Protein AF-A0A2D6T9D4-F1 (afdb_monomer_lite)

Structure (mmCIF, N/CA/C/O backbone):
data_AF-A0A2D6T9D4-F1
#
_entry.id   AF-A0A2D6T9D4-F1
#
loop_
_atom_site.group_PDB
_atom_site.id
_atom_site.type_symbol
_atom_site.label_atom_id
_atom_site.label_alt_id
_atom_site.label_comp_id
_atom_site.label_asym_id
_atom_site.label_entity_id
_atom_site.label_seq_id
_atom_site.pdbx_PDB_ins_code
_atom_site.Cartn_x
_atom_site.Cartn_y
_atom_site.Cartn_z
_atom_site.occupancy
_atom_site.B_iso_or_equiv
_atom_site.auth_seq_id
_atom_site.auth_comp_id
_atom_site.auth_asym_id
_atom_site.auth_atom_id
_atom_site.pdbx_PDB_model_num
ATOM 1 N N . MET A 1 1 ? -4.055 -11.720 -21.965 1.00 39.94 1 MET A N 1
ATOM 2 C CA . MET A 1 1 ? -4.634 -11.383 -20.647 1.00 39.94 1 MET A CA 1
ATOM 3 C C . MET A 1 1 ? -3.486 -11.481 -19.661 1.00 39.94 1 MET A C 1
ATOM 5 O O . MET A 1 1 ? -3.333 -12.483 -18.990 1.00 39.94 1 MET A O 1
ATOM 9 N N . GLU A 1 2 ? -2.597 -10.492 -19.689 1.00 48.72 2 GLU A N 1
ATOM 10 C CA . GLU A 1 2 ? -1.319 -10.517 -18.974 1.00 48.72 2 GLU A CA 1
ATOM 11 C C . GLU A 1 2 ? -1.080 -9.108 -18.451 1.00 48.72 2 GLU A C 1
ATOM 13 O O . GLU A 1 2 ? -0.862 -8.179 -19.226 1.00 48.72 2 GLU A O 1
ATOM 18 N N . ARG A 1 3 ? -1.234 -8.923 -17.141 1.00 44.19 3 ARG A N 1
ATOM 19 C CA . ARG A 1 3 ? -0.894 -7.670 -16.457 1.00 44.19 3 ARG A CA 1
ATOM 20 C C . ARG A 1 3 ? -0.229 -7.960 -15.116 1.00 44.19 3 ARG A C 1
ATOM 22 O O . ARG A 1 3 ? -0.555 -7.346 -14.112 1.00 44.19 3 ARG A O 1
ATOM 29 N N . PHE A 1 4 ? 0.717 -8.890 -15.111 1.00 50.53 4 PHE A N 1
ATOM 30 C CA . PHE A 1 4 ? 1.759 -8.912 -14.092 1.00 50.53 4 PHE A CA 1
ATOM 31 C C . PHE A 1 4 ? 3.015 -8.387 -14.772 1.00 50.53 4 PHE A C 1
ATOM 33 O O . PHE A 1 4 ? 3.823 -9.143 -15.300 1.00 50.53 4 PHE A O 1
ATOM 40 N N . PHE A 1 5 ? 3.116 -7.058 -14.861 1.00 49.47 5 PHE A N 1
ATOM 41 C CA . PHE A 1 5 ? 4.353 -6.414 -15.279 1.00 49.47 5 PHE A CA 1
ATOM 42 C C . PHE A 1 5 ? 5.396 -6.725 -14.210 1.00 49.47 5 PHE A C 1
ATOM 44 O O . PHE A 1 5 ? 5.443 -6.079 -13.163 1.00 49.47 5 PHE A O 1
ATOM 51 N N . ALA A 1 6 ? 6.219 -7.732 -14.488 1.00 47.97 6 ALA A N 1
ATOM 52 C CA . ALA A 1 6 ? 7.544 -7.865 -13.920 1.00 47.97 6 ALA A CA 1
ATOM 53 C C . ALA A 1 6 ? 8.369 -6.659 -14.396 1.00 47.97 6 ALA A C 1
ATOM 55 O O . ALA A 1 6 ? 9.161 -6.742 -15.331 1.00 47.97 6 ALA A O 1
ATOM 56 N N . LEU A 1 7 ? 8.128 -5.495 -13.789 1.00 43.00 7 LEU A N 1
ATOM 57 C CA . LEU A 1 7 ? 9.093 -4.409 -13.792 1.00 43.00 7 LEU A CA 1
ATOM 58 C C . LEU A 1 7 ? 10.202 -4.838 -12.840 1.00 43.00 7 LEU 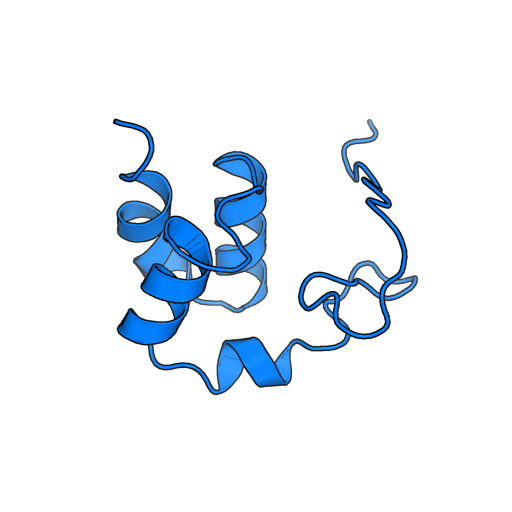A C 1
ATOM 60 O O . LEU A 1 7 ? 10.235 -4.455 -11.675 1.00 43.00 7 LEU A O 1
ATOM 64 N N . SER A 1 8 ? 11.088 -5.685 -13.351 1.00 47.59 8 SER A N 1
ATOM 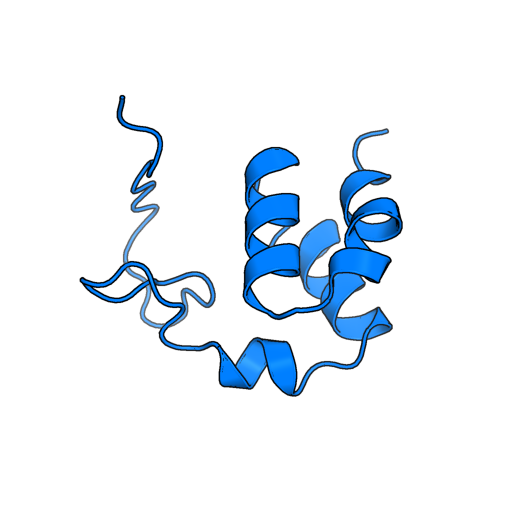65 C CA . SER A 1 8 ? 12.388 -5.953 -12.758 1.00 47.59 8 SER A CA 1
ATOM 66 C C . SER A 1 8 ? 13.229 -4.680 -12.884 1.00 47.59 8 SER A C 1
ATOM 68 O O . SER A 1 8 ? 14.114 -4.593 -13.732 1.00 47.59 8 SER A O 1
ATOM 70 N N . ILE A 1 9 ? 12.921 -3.656 -12.085 1.00 49.94 9 ILE A N 1
ATOM 71 C CA . ILE A 1 9 ? 13.857 -2.564 -11.822 1.00 49.94 9 ILE A CA 1
ATOM 72 C C . ILE A 1 9 ? 14.858 -3.156 -10.837 1.00 49.94 9 ILE A C 1
ATOM 74 O O . ILE A 1 9 ? 14.616 -3.147 -9.641 1.00 49.94 9 ILE A O 1
ATOM 78 N N . GLU A 1 10 ? 15.896 -3.775 -11.397 1.00 40.03 10 GLU A N 1
ATOM 79 C CA . GLU A 1 10 ? 17.105 -4.275 -10.741 1.00 40.03 10 GLU A CA 1
ATOM 80 C C . GLU A 1 10 ? 16.893 -4.979 -9.399 1.00 40.03 10 GLU A C 1
ATOM 82 O O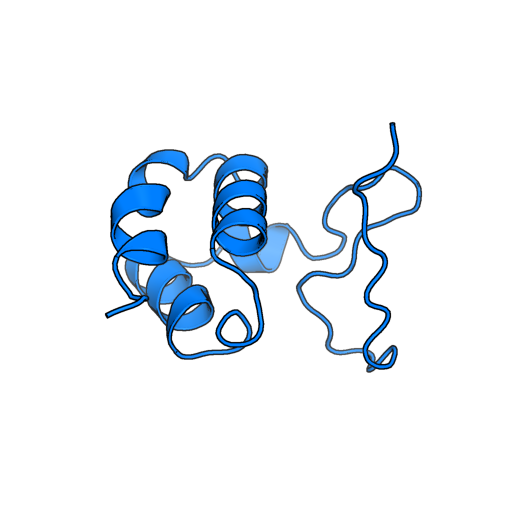 . GLU A 1 10 ? 16.670 -4.345 -8.372 1.00 40.03 10 GLU A O 1
ATOM 87 N N . GLY A 1 11 ? 17.067 -6.306 -9.408 1.00 45.47 11 GLY A N 1
ATOM 88 C CA . GLY A 1 11 ? 17.163 -7.175 -8.235 1.00 45.47 11 GLY A CA 1
ATOM 89 C C . GLY A 1 11 ? 18.255 -6.754 -7.250 1.00 45.47 11 GLY A C 1
ATOM 90 O O . GLY A 1 11 ? 19.258 -7.436 -7.060 1.00 45.47 11 GLY A O 1
ATOM 91 N N . SER A 1 12 ? 18.031 -5.639 -6.575 1.00 45.91 12 SER A N 1
ATOM 92 C CA . SER A 1 12 ? 18.680 -5.270 -5.346 1.00 45.91 12 SER A CA 1
ATOM 93 C C . SER A 1 12 ? 18.066 -6.169 -4.290 1.00 45.91 12 SER A C 1
ATOM 95 O O . SER A 1 12 ? 16.844 -6.250 -4.162 1.00 45.91 12 SER A O 1
ATOM 97 N N . SER A 1 13 ? 18.903 -6.815 -3.487 1.00 53.66 13 SER A N 1
ATOM 98 C CA . SER A 1 13 ? 18.523 -7.661 -2.346 1.00 53.66 13 SER A CA 1
ATOM 99 C C . SER A 1 13 ? 17.648 -6.944 -1.287 1.00 53.66 13 SER A C 1
ATOM 101 O O . SER A 1 13 ? 17.418 -7.465 -0.200 1.00 53.66 13 SER A O 1
ATOM 103 N N . ASN A 1 14 ? 17.152 -5.738 -1.574 1.00 60.97 14 ASN A N 1
ATOM 104 C CA . ASN A 1 14 ? 16.293 -4.915 -0.742 1.00 60.97 14 ASN A CA 1
ATOM 105 C C . ASN A 1 14 ? 14.914 -4.600 -1.360 1.00 60.97 14 ASN A C 1
ATOM 107 O O . ASN A 1 14 ? 14.184 -3.799 -0.782 1.00 60.97 14 ASN A O 1
ATOM 111 N N . ASP A 1 15 ? 14.532 -5.203 -2.494 1.00 74.19 15 ASP A N 1
ATOM 112 C CA . ASP A 1 15 ? 13.190 -4.988 -3.044 1.00 74.19 15 ASP A CA 1
ATOM 113 C C . ASP A 1 15 ? 12.118 -5.612 -2.129 1.00 74.19 15 ASP A C 1
ATOM 115 O O . ASP A 1 15 ? 12.065 -6.826 -1.909 1.00 74.19 15 ASP A O 1
ATOM 119 N N . LEU A 1 16 ? 11.292 -4.754 -1.525 1.00 82.00 16 LEU A N 1
ATOM 120 C CA . LEU A 1 16 ? 10.245 -5.147 -0.577 1.00 82.00 16 LEU A CA 1
ATOM 121 C C . LEU A 1 16 ? 8.938 -5.549 -1.278 1.00 82.00 16 LEU A C 1
ATOM 123 O O . LEU A 1 16 ? 8.062 -6.134 -0.635 1.00 82.00 16 LEU A O 1
ATOM 127 N N . PHE A 1 17 ? 8.816 -5.285 -2.581 1.00 82.56 17 PHE A N 1
ATOM 128 C CA . PHE A 1 17 ? 7.670 -5.669 -3.407 1.00 82.56 17 PHE A CA 1
ATOM 129 C C . PHE A 1 17 ? 7.896 -6.986 -4.154 1.00 82.56 17 PHE A C 1
ATOM 131 O O . PHE A 1 17 ? 6.987 -7.449 -4.848 1.00 82.56 17 PHE A O 1
ATOM 138 N N . LEU A 1 18 ? 9.070 -7.605 -3.987 1.00 83.25 18 LEU A N 1
ATOM 139 C CA . LEU A 1 18 ? 9.435 -8.857 -4.631 1.00 83.25 18 LEU A CA 1
ATOM 140 C C . LEU A 1 18 ? 8.396 -9.946 -4.346 1.00 83.25 18 LEU A C 1
ATOM 142 O O . LEU A 1 18 ? 8.041 -10.226 -3.192 1.00 83.25 18 LEU A O 1
ATOM 146 N N . ARG A 1 19 ? 7.926 -10.568 -5.428 1.00 83.25 19 ARG A N 1
ATOM 147 C CA . ARG A 1 19 ? 6.969 -11.671 -5.397 1.00 83.25 19 ARG A CA 1
ATOM 148 C C . ARG A 1 19 ? 7.657 -12.986 -5.756 1.00 83.25 19 ARG A C 1
ATOM 150 O O . ARG A 1 19 ? 8.580 -13.005 -6.564 1.00 83.25 19 ARG A O 1
ATOM 157 N N . ASP A 1 20 ? 7.212 -14.061 -5.121 1.00 80.31 20 ASP A N 1
ATOM 158 C CA . ASP A 1 20 ? 7.631 -15.431 -5.408 1.00 80.31 20 ASP A CA 1
ATOM 159 C C . ASP A 1 20 ? 7.043 -15.919 -6.748 1.00 80.31 20 ASP A C 1
ATOM 161 O O . ASP A 1 20 ? 6.204 -15.238 -7.343 1.00 80.31 20 ASP A O 1
ATOM 165 N N . GLY A 1 21 ? 7.434 -17.110 -7.211 1.00 75.75 21 GLY A N 1
A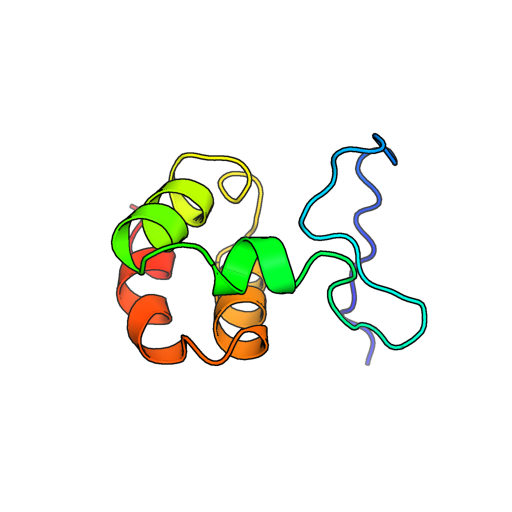TOM 166 C CA . GLY A 1 21 ? 6.892 -17.737 -8.421 1.00 75.75 21 GLY A CA 1
ATOM 167 C C . GLY A 1 21 ? 5.367 -17.928 -8.415 1.00 75.75 21 GLY A C 1
ATOM 168 O O . GLY A 1 21 ? 4.765 -17.966 -9.484 1.00 75.75 21 GLY A O 1
ATOM 169 N N . ASP A 1 22 ? 4.730 -17.970 -7.238 1.00 78.25 22 ASP A N 1
ATOM 170 C CA . ASP A 1 22 ? 3.260 -17.996 -7.077 1.00 78.25 22 ASP A CA 1
ATOM 171 C C . ASP A 1 22 ? 2.612 -16.590 -7.088 1.00 78.25 22 ASP A C 1
ATOM 173 O O . ASP A 1 22 ? 1.414 -16.435 -6.869 1.00 78.25 22 ASP A O 1
ATOM 177 N N . GLY A 1 23 ? 3.396 -15.525 -7.280 1.00 74.06 23 GLY A N 1
ATOM 178 C CA . GLY A 1 23 ? 2.911 -14.144 -7.244 1.00 74.06 23 GLY A CA 1
ATOM 179 C C . GLY A 1 23 ? 2.673 -13.593 -5.832 1.00 74.06 23 GLY A C 1
ATOM 180 O O . GLY A 1 23 ? 2.075 -12.527 -5.686 1.00 74.06 23 GLY A O 1
ATOM 181 N N . ARG A 1 24 ? 3.150 -14.263 -4.777 1.00 78.31 24 ARG A N 1
ATOM 182 C CA . ARG A 1 24 ? 3.012 -13.819 -3.374 1.00 78.31 24 ARG A CA 1
ATOM 183 C C . ARG A 1 24 ? 4.160 -12.924 -2.944 1.00 78.31 24 ARG A C 1
ATOM 185 O O . ARG A 1 24 ? 5.301 -13.233 -3.254 1.00 78.31 24 ARG A O 1
ATOM 192 N N . LEU A 1 25 ? 3.889 -11.879 -2.162 1.00 84.88 25 LEU A N 1
ATOM 193 C CA . LEU A 1 25 ? 4.944 -11.058 -1.556 1.00 84.88 25 LEU A CA 1
ATOM 194 C C . LEU A 1 25 ? 5.880 -11.915 -0.687 1.00 84.88 25 LEU A C 1
ATOM 196 O O . LEU A 1 25 ? 5.456 -12.460 0.332 1.00 84.88 25 LEU A O 1
ATOM 200 N N . ILE A 1 26 ? 7.165 -11.976 -1.047 1.00 85.62 26 ILE A N 1
ATOM 201 C CA . ILE A 1 26 ? 8.187 -12.720 -0.288 1.00 85.62 26 ILE A CA 1
ATOM 202 C C . ILE A 1 26 ? 8.387 -12.076 1.086 1.00 85.62 26 ILE A C 1
ATOM 204 O O . ILE A 1 26 ? 8.512 -12.753 2.103 1.00 85.62 26 ILE A O 1
ATOM 208 N N . ARG A 1 27 ? 8.356 -10.741 1.135 1.00 85.25 27 ARG A N 1
ATOM 209 C CA . ARG A 1 27 ? 8.538 -9.948 2.358 1.00 85.25 27 ARG A CA 1
ATOM 210 C C . ARG A 1 27 ? 7.222 -9.420 2.914 1.00 85.25 27 ARG A C 1
ATOM 212 O O . ARG A 1 27 ? 7.167 -8.323 3.455 1.00 85.25 27 ARG A O 1
ATOM 219 N N . ARG A 1 28 ? 6.147 -10.209 2.817 1.00 87.25 28 ARG A N 1
ATOM 220 C CA . ARG A 1 28 ? 4.815 -9.810 3.302 1.00 87.25 28 ARG A CA 1
ATOM 221 C C . ARG A 1 28 ? 4.807 -9.403 4.779 1.00 87.25 28 ARG A C 1
ATOM 223 O O . ARG A 1 28 ? 4.136 -8.442 5.130 1.00 87.25 28 ARG A O 1
ATOM 230 N N . ASN A 1 29 ? 5.577 -10.095 5.622 1.00 87.69 29 ASN A N 1
ATOM 231 C CA . ASN A 1 29 ? 5.647 -9.802 7.058 1.00 87.69 29 ASN A CA 1
ATOM 232 C C . ASN A 1 29 ? 6.123 -8.377 7.354 1.00 87.69 29 ASN A C 1
ATOM 234 O O . ASN A 1 29 ? 5.602 -7.768 8.275 1.00 87.69 29 ASN A O 1
ATOM 238 N N . TYR A 1 30 ? 7.044 -7.829 6.551 1.00 88.38 30 TYR A N 1
ATOM 239 C CA . TYR A 1 30 ? 7.482 -6.440 6.701 1.00 88.38 30 TYR A CA 1
ATOM 240 C C . TYR A 1 30 ? 6.288 -5.483 6.623 1.00 88.38 30 TYR A C 1
ATOM 242 O O . TYR A 1 30 ? 6.112 -4.642 7.491 1.00 88.38 30 TYR A O 1
ATOM 250 N N . TRP A 1 31 ? 5.427 -5.665 5.622 1.00 89.94 31 TRP A N 1
ATOM 251 C CA . TRP A 1 31 ? 4.251 -4.825 5.399 1.00 89.94 31 TRP A CA 1
ATOM 252 C C . TRP A 1 31 ? 3.150 -5.028 6.439 1.00 89.94 31 TRP A C 1
ATOM 254 O O . TRP A 1 31 ? 2.462 -4.077 6.790 1.00 89.94 31 TRP A O 1
ATOM 264 N N . LEU A 1 32 ? 2.978 -6.261 6.924 1.00 89.00 32 LEU A N 1
ATOM 265 C CA . LEU A 1 32 ? 1.982 -6.589 7.948 1.00 89.00 32 LEU A CA 1
ATOM 266 C C . LEU A 1 32 ? 2.357 -6.064 9.339 1.00 89.00 32 LEU A C 1
ATOM 268 O O . LEU A 1 32 ? 1.457 -5.827 10.143 1.00 89.00 32 LEU A O 1
ATOM 272 N N . ASP A 1 33 ? 3.653 -5.904 9.611 1.00 92.25 33 ASP A N 1
ATOM 273 C CA . ASP A 1 33 ? 4.175 -5.364 10.870 1.00 92.25 33 ASP A CA 1
ATOM 274 C C . ASP A 1 33 ? 4.069 -3.830 10.937 1.00 92.25 33 ASP A C 1
ATOM 276 O O . ASP A 1 33 ? 4.004 -3.243 12.018 1.00 92.25 33 ASP A O 1
ATOM 280 N N . LEU A 1 34 ? 3.987 -3.158 9.781 1.00 91.62 34 LEU A N 1
ATOM 281 C CA . LEU A 1 34 ? 3.784 -1.714 9.732 1.00 91.62 34 LEU A CA 1
ATOM 282 C C . LEU A 1 34 ? 2.397 -1.330 10.257 1.00 91.62 34 LEU A C 1
ATOM 284 O O . LEU A 1 34 ? 1.372 -1.925 9.922 1.00 91.62 34 LEU A O 1
ATOM 288 N N . THR A 1 35 ? 2.364 -0.247 11.031 1.00 94.12 35 THR A N 1
ATOM 289 C CA . THR A 1 35 ? 1.118 0.450 11.353 1.00 94.12 35 THR A CA 1
ATOM 290 C C . THR A 1 35 ? 0.543 1.098 10.097 1.00 94.12 35 THR A C 1
ATOM 292 O O . THR A 1 35 ? 1.284 1.437 9.172 1.00 94.12 35 THR A O 1
ATOM 295 N N . ASP A 1 36 ? -0.766 1.342 10.084 1.00 92.44 36 ASP A N 1
ATOM 296 C CA . ASP A 1 36 ? -1.462 1.911 8.924 1.00 92.44 36 ASP A CA 1
ATOM 297 C C . ASP A 1 36 ? -0.819 3.221 8.438 1.00 92.44 36 ASP A C 1
ATOM 299 O O . ASP A 1 36 ? -0.539 3.388 7.253 1.00 92.44 36 ASP A O 1
ATOM 303 N N . ARG A 1 37 ? -0.449 4.106 9.373 1.00 92.06 37 ARG A N 1
ATOM 304 C CA . ARG A 1 37 ? 0.248 5.363 9.065 1.00 92.06 37 ARG A CA 1
ATOM 305 C C . ARG A 1 37 ? 1.622 5.137 8.427 1.00 92.06 37 ARG A C 1
ATOM 307 O O . ARG A 1 37 ? 1.978 5.826 7.473 1.00 92.06 37 ARG A O 1
ATOM 314 N N . SER A 1 38 ? 2.411 4.206 8.961 1.00 92.19 38 SER A N 1
ATOM 315 C CA . SER A 1 38 ? 3.739 3.893 8.420 1.00 92.19 38 SER A CA 1
ATOM 316 C C . SER A 1 38 ? 3.641 3.238 7.046 1.00 92.19 38 SER A C 1
ATOM 318 O O . SER A 1 38 ? 4.438 3.547 6.166 1.00 92.19 38 SER A O 1
ATOM 320 N N . LEU A 1 39 ? 2.643 2.376 6.846 1.00 91.88 39 LEU A N 1
ATOM 321 C CA . LEU A 1 39 ? 2.351 1.735 5.570 1.00 91.88 39 LEU A CA 1
ATOM 322 C C . LEU A 1 39 ? 1.970 2.766 4.504 1.00 91.88 39 LEU A C 1
ATOM 324 O O . LEU A 1 39 ? 2.506 2.732 3.395 1.00 91.88 39 LEU A O 1
ATOM 328 N N . VAL A 1 40 ? 1.100 3.716 4.849 1.00 91.50 40 VAL A N 1
ATOM 329 C CA . VAL A 1 40 ? 0.711 4.812 3.957 1.00 91.50 40 VAL A CA 1
ATOM 330 C C . VAL A 1 40 ? 1.935 5.633 3.571 1.00 91.50 40 VAL A C 1
ATOM 332 O O . VAL A 1 40 ? 2.218 5.751 2.383 1.00 91.50 40 VAL A O 1
ATOM 335 N N . LEU A 1 41 ? 2.728 6.099 4.542 1.00 90.75 41 LEU A N 1
ATOM 336 C CA . LEU A 1 41 ? 3.950 6.870 4.276 1.00 90.75 41 LEU A CA 1
ATOM 337 C C . LEU A 1 41 ? 4.964 6.098 3.424 1.00 90.75 41 LEU A C 1
ATOM 339 O O . LEU A 1 41 ? 5.533 6.654 2.486 1.00 90.75 41 LEU A O 1
ATOM 343 N N . ALA A 1 42 ? 5.179 4.812 3.708 1.00 89.88 42 ALA A N 1
ATOM 344 C CA . ALA A 1 42 ? 6.072 3.968 2.921 1.00 89.88 42 ALA A CA 1
ATOM 345 C C . ALA A 1 42 ? 5.590 3.819 1.469 1.00 89.88 42 ALA A C 1
ATOM 347 O O . ALA A 1 42 ? 6.417 3.731 0.559 1.00 89.88 42 ALA A O 1
ATOM 348 N N . THR A 1 43 ? 4.273 3.828 1.246 1.00 88.75 43 THR A N 1
ATOM 349 C CA . THR A 1 43 ? 3.663 3.627 -0.073 1.00 88.75 43 THR A CA 1
ATOM 350 C C . THR A 1 43 ? 3.524 4.925 -0.874 1.00 88.75 43 THR A C 1
ATOM 352 O O . THR A 1 43 ? 3.649 4.898 -2.096 1.00 88.75 43 THR A O 1
ATOM 355 N N . THR A 1 44 ? 3.293 6.066 -0.225 1.00 89.00 44 THR A N 1
ATOM 356 C CA . THR A 1 44 ? 3.132 7.371 -0.893 1.00 89.00 44 THR A CA 1
ATOM 357 C C . THR A 1 44 ? 4.458 8.118 -1.022 1.00 89.00 44 THR A C 1
ATOM 359 O O . THR A 1 44 ? 4.824 8.555 -2.111 1.00 89.00 44 THR A O 1
ATOM 362 N N . GLN A 1 45 ? 5.232 8.186 0.061 1.00 85.50 45 GLN A N 1
ATOM 363 C CA . GLN A 1 45 ? 6.441 9.012 0.156 1.00 85.50 45 GLN A CA 1
ATOM 364 C C . GLN A 1 45 ? 7.741 8.198 0.159 1.00 85.50 45 GLN A C 1
ATOM 366 O O . GLN A 1 45 ? 8.802 8.731 -0.162 1.00 85.50 45 GLN A O 1
ATOM 371 N N . GLY A 1 46 ? 7.673 6.919 0.526 1.00 85.44 46 GLY A N 1
ATOM 372 C CA . GLY A 1 46 ? 8.824 6.029 0.627 1.00 85.44 46 GLY A CA 1
ATOM 373 C C . GLY A 1 46 ? 9.047 5.172 -0.617 1.00 85.44 46 GLY A C 1
ATOM 374 O O . GLY A 1 46 ? 8.959 5.621 -1.760 1.00 85.44 46 GLY A O 1
ATOM 375 N N . ILE A 1 47 ? 9.337 3.895 -0.381 1.00 84.12 47 ILE A N 1
ATOM 376 C CA . ILE A 1 47 ? 9.661 2.919 -1.427 1.00 84.12 47 ILE A CA 1
ATOM 377 C C . ILE A 1 47 ? 8.527 2.677 -2.433 1.00 84.12 47 ILE A C 1
ATOM 379 O O . ILE A 1 47 ? 8.799 2.294 -3.564 1.00 84.12 47 ILE A O 1
ATOM 383 N N . GLY A 1 48 ? 7.266 2.921 -2.064 1.00 84.00 48 GLY A N 1
ATOM 384 C CA . GLY A 1 48 ? 6.123 2.779 -2.968 1.00 84.00 48 GLY A CA 1
ATOM 385 C C . GLY A 1 48 ? 5.870 3.995 -3.860 1.00 84.00 48 GLY A C 1
ATOM 386 O O . GLY A 1 48 ? 4.999 3.928 -4.724 1.00 84.00 48 GLY A O 1
ATOM 387 N N . ARG A 1 49 ? 6.633 5.089 -3.713 1.00 84.38 49 ARG A N 1
ATOM 388 C CA . ARG A 1 49 ? 6.463 6.310 -4.520 1.00 84.38 49 ARG A CA 1
ATOM 389 C C . ARG A 1 49 ? 6.621 6.059 -6.022 1.00 84.38 49 ARG A C 1
ATOM 391 O O . ARG A 1 49 ? 6.003 6.743 -6.829 1.00 84.38 49 ARG A O 1
ATOM 398 N N . VAL A 1 50 ? 7.439 5.075 -6.393 1.00 83.50 50 VAL A N 1
ATOM 399 C CA . VAL A 1 50 ? 7.671 4.673 -7.791 1.00 83.50 50 VAL A CA 1
ATOM 400 C C . VAL A 1 50 ? 6.539 3.820 -8.374 1.00 83.50 50 VAL A C 1
ATOM 402 O O . VAL A 1 50 ? 6.517 3.574 -9.577 1.00 83.50 50 VAL A O 1
ATOM 405 N N . LEU A 1 51 ? 5.607 3.352 -7.540 1.00 85.19 51 LEU A N 1
ATOM 406 C CA . LEU A 1 51 ? 4.487 2.526 -7.970 1.00 85.19 51 LEU A CA 1
ATOM 407 C C . LEU A 1 51 ? 3.350 3.388 -8.516 1.00 85.19 51 LEU A C 1
ATOM 409 O O . LEU A 1 51 ? 2.988 4.422 -7.956 1.00 85.19 51 LEU A O 1
ATOM 413 N N . THR A 1 52 ? 2.719 2.902 -9.578 1.00 87.19 52 THR A N 1
ATOM 414 C CA . THR A 1 52 ? 1.461 3.464 -10.081 1.00 87.19 52 THR A CA 1
ATOM 415 C C . THR A 1 52 ? 0.326 3.262 -9.077 1.00 87.19 52 THR A C 1
ATOM 417 O O . THR A 1 52 ? 0.346 2.322 -8.281 1.00 87.19 52 THR A O 1
ATOM 420 N N . ILE A 1 53 ? -0.723 4.084 -9.161 1.00 87.38 53 ILE A N 1
ATOM 421 C CA . ILE A 1 53 ? -1.933 3.964 -8.327 1.00 87.38 53 ILE A CA 1
ATOM 422 C C . ILE A 1 53 ? -2.495 2.532 -8.357 1.00 87.38 53 ILE A C 1
ATOM 424 O O . ILE A 1 53 ? -2.820 1.963 -7.318 1.00 87.38 53 ILE A O 1
ATOM 428 N N . ALA A 1 54 ? -2.541 1.907 -9.538 1.00 88.06 54 ALA A N 1
ATOM 429 C CA . ALA A 1 54 ? -3.012 0.531 -9.692 1.00 88.06 54 ALA A CA 1
ATOM 430 C C . ALA A 1 54 ? -2.129 -0.486 -8.943 1.00 88.06 54 ALA A C 1
ATOM 432 O O . ALA A 1 54 ? -2.652 -1.403 -8.312 1.00 88.06 54 ALA A O 1
ATOM 433 N N . GLN A 1 55 ? -0.802 -0.316 -8.974 1.00 86.88 55 GLN A N 1
ATOM 434 C CA . GLN A 1 55 ? 0.136 -1.171 -8.237 1.00 86.88 55 GLN A CA 1
ATOM 435 C C . GLN A 1 55 ? 0.041 -0.956 -6.726 1.00 86.88 55 GLN A C 1
ATOM 437 O O . GLN A 1 55 ? 0.026 -1.933 -5.979 1.00 86.88 55 GLN A O 1
ATOM 442 N N . LYS A 1 56 ? -0.071 0.301 -6.278 1.00 88.38 56 LYS A N 1
ATOM 443 C CA . LYS A 1 56 ? -0.292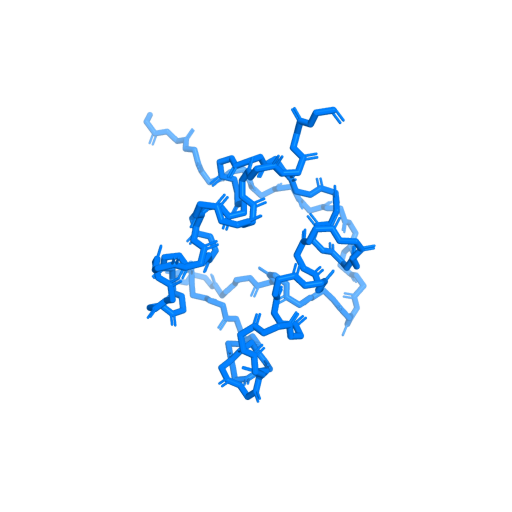 0.641 -4.867 1.00 88.38 56 LYS A CA 1
ATOM 444 C C . LYS A 1 56 ? -1.575 -0.015 -4.357 1.00 88.38 56 LYS A C 1
ATOM 446 O O . LYS A 1 56 ? -1.546 -0.727 -3.359 1.00 88.38 56 LYS A O 1
ATOM 451 N N . ARG A 1 57 ? -2.679 0.137 -5.093 1.00 89.81 57 ARG A N 1
ATOM 452 C CA . ARG A 1 57 ? -3.968 -0.483 -4.773 1.00 89.81 57 ARG A CA 1
ATOM 453 C C . ARG A 1 57 ? -3.858 -2.004 -4.671 1.00 89.81 57 ARG A C 1
ATOM 455 O O . ARG A 1 57 ? -4.157 -2.554 -3.618 1.00 89.81 57 ARG A O 1
ATOM 462 N N . ALA A 1 58 ? -3.322 -2.663 -5.698 1.00 88.88 58 ALA A N 1
ATOM 463 C CA . ALA A 1 58 ? -3.135 -4.114 -5.686 1.00 88.88 58 ALA A CA 1
ATOM 464 C C . ALA A 1 58 ? -2.265 -4.595 -4.507 1.00 88.88 58 ALA A C 1
ATOM 466 O O . ALA A 1 58 ? -2.535 -5.643 -3.927 1.00 88.88 58 ALA A O 1
ATOM 467 N N . HIS A 1 59 ? -1.236 -3.833 -4.124 1.00 88.75 59 HIS A N 1
ATOM 468 C CA . HIS A 1 59 ? -0.390 -4.146 -2.972 1.00 88.75 59 HIS A CA 1
ATOM 469 C C . HIS A 1 59 ? -1.148 -4.052 -1.638 1.00 88.75 59 HIS A C 1
ATOM 471 O O . HIS A 1 59 ? -1.079 -4.974 -0.829 1.00 88.75 59 HIS A O 1
ATOM 477 N N . ILE A 1 60 ? -1.904 -2.975 -1.421 1.00 91.50 60 ILE A N 1
ATOM 478 C CA . ILE A 1 60 ? -2.702 -2.769 -0.204 1.00 91.50 60 ILE A CA 1
ATOM 479 C C . ILE A 1 60 ? -3.808 -3.831 -0.069 1.00 91.50 60 ILE A C 1
ATOM 481 O O . ILE A 1 60 ? -4.102 -4.305 1.035 1.00 91.50 60 ILE A O 1
ATOM 485 N N . GLU A 1 61 ? -4.397 -4.249 -1.190 1.00 90.00 61 GLU A N 1
ATOM 486 C CA . GLU A 1 61 ? -5.365 -5.347 -1.221 1.00 90.00 61 GLU A CA 1
ATOM 487 C C . GLU A 1 61 ? -4.723 -6.697 -0.865 1.00 90.00 61 GLU A C 1
ATOM 489 O O . GLU A 1 61 ? -5.282 -7.446 -0.062 1.00 90.00 61 GLU A O 1
ATOM 494 N N . ASP A 1 62 ? -3.515 -6.973 -1.363 1.00 87.94 62 ASP A N 1
ATOM 495 C CA . ASP A 1 62 ? -2.755 -8.198 -1.072 1.00 87.94 62 ASP A CA 1
ATOM 496 C C . ASP A 1 62 ? -2.509 -8.388 0.436 1.00 87.94 62 ASP A C 1
ATOM 498 O O . ASP A 1 62 ? -2.697 -9.474 0.995 1.00 87.94 62 ASP A O 1
ATOM 502 N N . ILE A 1 63 ? -2.182 -7.311 1.151 1.00 90.56 63 ILE A N 1
ATOM 503 C CA . ILE A 1 63 ? -1.951 -7.333 2.605 1.00 90.56 63 ILE A CA 1
ATOM 504 C C . ILE A 1 63 ? -3.234 -7.180 3.439 1.00 90.56 63 ILE A C 1
ATOM 506 O O . ILE A 1 63 ? -3.154 -7.021 4.654 1.00 90.56 63 ILE A O 1
ATOM 510 N N . ASN A 1 64 ? -4.419 -7.287 2.819 1.00 90.62 64 ASN A N 1
ATOM 511 C CA . ASN A 1 64 ? -5.725 -7.180 3.489 1.00 90.62 64 ASN A CA 1
ATOM 512 C C . ASN A 1 64 ? -5.909 -5.846 4.247 1.00 90.62 64 ASN A C 1
ATOM 514 O O . ASN A 1 64 ? -6.526 -5.791 5.312 1.00 90.62 64 ASN A O 1
ATOM 518 N N . ARG A 1 65 ? -5.383 -4.745 3.697 1.00 92.06 65 ARG A N 1
ATOM 519 C CA . ARG A 1 65 ? -5.500 -3.383 4.255 1.00 92.06 65 ARG A CA 1
ATOM 520 C C . ARG A 1 65 ? -6.297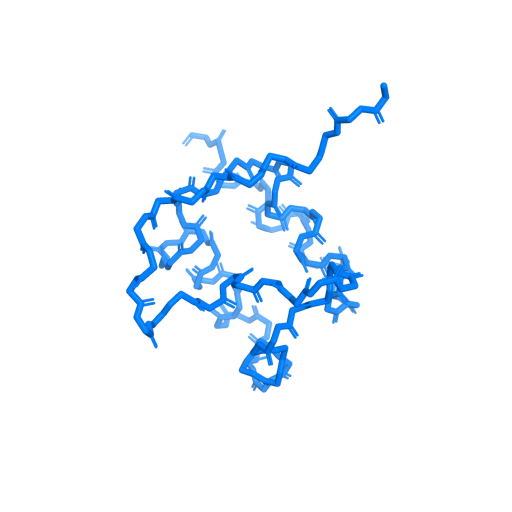 -2.456 3.339 1.00 92.06 65 ARG A C 1
ATOM 522 O O . ARG A 1 65 ? -6.036 -1.264 3.266 1.00 92.06 65 ARG A O 1
ATOM 529 N N . GLN A 1 66 ? -7.304 -2.996 2.654 1.00 92.19 66 GLN A N 1
ATOM 530 C CA . GLN A 1 66 ? -8.086 -2.303 1.617 1.00 92.19 66 GLN A CA 1
ATOM 531 C C . GLN A 1 66 ? -8.664 -0.948 2.061 1.00 92.19 66 GLN A C 1
ATOM 533 O O . GLN A 1 66 ? -8.826 -0.054 1.235 1.00 92.19 66 GLN A O 1
ATOM 538 N N . HIS A 1 67 ? -8.930 -0.775 3.359 1.00 92.12 67 HIS A N 1
ATOM 539 C CA . HIS A 1 67 ? -9.402 0.483 3.939 1.00 92.12 67 HIS A CA 1
ATOM 540 C C . HIS A 1 67 ? -8.411 1.653 3.777 1.00 92.12 67 HIS A C 1
ATOM 542 O O . HIS A 1 67 ? -8.836 2.801 3.797 1.00 92.12 67 HIS A O 1
ATOM 548 N N . LEU A 1 68 ? -7.119 1.383 3.556 1.00 91.94 68 LEU A N 1
ATOM 549 C CA . LEU A 1 68 ? -6.087 2.397 3.298 1.00 91.94 68 LEU A CA 1
ATOM 550 C C . LEU A 1 68 ? -5.943 2.745 1.816 1.00 91.94 68 LEU A C 1
ATOM 552 O O . LEU A 1 68 ? -5.164 3.626 1.464 1.00 91.94 68 LEU A O 1
ATOM 556 N N . CYS A 1 69 ? -6.664 2.056 0.926 1.00 90.50 69 CYS A N 1
ATOM 557 C CA . CYS A 1 69 ? -6.550 2.291 -0.509 1.00 90.50 69 CYS A CA 1
ATOM 558 C C . CYS A 1 69 ? -6.901 3.737 -0.880 1.00 90.50 69 CYS A C 1
ATOM 560 O O . CYS A 1 69 ? -6.275 4.281 -1.785 1.00 90.50 69 CYS A O 1
ATOM 562 N N . ASP A 1 70 ? -7.886 4.333 -0.205 1.00 89.56 70 ASP A N 1
ATOM 563 C CA . ASP A 1 70 ? -8.296 5.719 -0.443 1.00 89.56 70 ASP A CA 1
ATOM 564 C C . ASP A 1 70 ? -7.152 6.687 -0.113 1.00 89.56 70 ASP A C 1
ATOM 566 O O . ASP A 1 70 ? -6.710 7.440 -0.974 1.00 89.56 70 ASP A O 1
ATOM 570 N N . GLU A 1 71 ? -6.565 6.550 1.078 1.00 89.81 71 GLU A N 1
ATOM 571 C CA . GLU A 1 71 ? -5.460 7.393 1.544 1.00 89.81 71 GLU A CA 1
ATOM 572 C C . GLU A 1 71 ? -4.188 7.220 0.697 1.00 89.81 71 GLU A C 1
ATOM 574 O O . GLU A 1 71 ? -3.514 8.190 0.358 1.00 89.81 71 GLU A O 1
ATOM 579 N N . VAL A 1 72 ? -3.878 5.989 0.283 1.00 87.94 72 VAL A N 1
ATOM 580 C CA . VAL A 1 72 ? -2.704 5.687 -0.548 1.00 87.94 72 VAL A CA 1
ATOM 581 C C . VAL A 1 72 ? -2.880 6.140 -2.006 1.00 87.94 72 VAL A C 1
ATOM 583 O O . VAL A 1 72 ? -1.897 6.497 -2.661 1.00 87.94 72 VAL A O 1
ATOM 586 N N . CYS A 1 73 ? -4.107 6.108 -2.538 1.00 85.69 73 CYS A N 1
ATOM 587 C CA . CYS A 1 73 ? -4.409 6.549 -3.905 1.00 85.69 73 CYS A CA 1
ATOM 588 C C . CYS A 1 73 ? -4.705 8.051 -4.011 1.00 85.69 73 CYS A C 1
ATOM 590 O O . CYS A 1 73 ? -4.676 8.575 -5.121 1.00 85.69 73 CYS A O 1
ATOM 592 N N . ALA A 1 74 ? -4.970 8.742 -2.900 1.00 80.81 74 ALA A N 1
ATOM 593 C CA . ALA A 1 74 ? -5.246 10.179 -2.880 1.00 80.81 74 ALA A CA 1
ATOM 594 C C . ALA A 1 74 ? -4.016 11.056 -3.195 1.00 80.81 74 ALA A C 1
ATOM 596 O O . ALA A 1 74 ? -4.170 12.241 -3.477 1.00 80.81 74 ALA A O 1
ATOM 597 N N . ASP A 1 75 ? -2.810 10.480 -3.154 1.00 62.00 75 ASP A N 1
ATOM 598 C CA . ASP A 1 75 ? -1.523 11.175 -3.315 1.00 62.00 75 ASP A CA 1
ATOM 599 C C . ASP A 1 75 ? -1.194 11.577 -4.775 1.00 62.00 75 ASP A C 1
ATOM 601 O O . ASP A 1 75 ? -0.209 12.266 -5.008 1.00 62.00 75 ASP A O 1
ATOM 605 N N . ASP A 1 76 ? -2.008 11.194 -5.771 1.00 52.59 76 ASP A N 1
ATOM 606 C CA . ASP A 1 76 ? -1.842 11.605 -7.183 1.00 52.59 76 ASP A CA 1
ATOM 607 C C . ASP A 1 76 ? -2.468 12.987 -7.470 1.00 52.59 76 ASP A C 1
ATOM 609 O O . ASP A 1 76 ? -3.312 13.138 -8.354 1.00 52.59 76 ASP A O 1
ATOM 613 N N . ARG A 1 77 ? -2.100 14.006 -6.684 1.00 46.28 77 ARG A N 1
ATOM 614 C CA . ARG A 1 77 ? -2.503 15.402 -6.918 1.00 46.28 77 ARG A CA 1
ATOM 615 C C . ARG A 1 77 ? -1.311 16.324 -7.136 1.00 46.28 77 ARG A C 1
ATOM 617 O O . ARG A 1 77 ? -0.325 16.214 -6.379 1.00 46.28 77 ARG A O 1
#

Secondary structure (DSSP, 8-state):
------------TT-SS-B-TTS-BTTHHHHHHS-HHHHHHHHHTSGGGGS-HHHHHHHHHHTT-GGGHHHHHTT--

Radius of gyration: 12.09 Å; chains: 1; bounding box: 28×33×32 Å

Foldseek 3Di:
DDPPPPPCPDPDVPPQQDADPVRARPNLVVLLPDDLVRNLCCCCPNPVVPPDLVRSCVSCVNNVNNVCSCSNSVNPD

Sequence (77 aa):
MERFFALSIEGSSNDLFLRDGDGRLIRRNYWLDLTDRSLVLATTQGIGRVLTIAQKRAHIEDINRQHLCDEVCADDR

pLDDT: mean 78.64, std 16.68, range [39.94, 94.12]